Protein AF-R7U616-F1 (afdb_monomer_lite)

Radius of gyration: 42.53 Å; chains: 1; bounding box: 71×68×146 Å

Structure (mmCIF, N/CA/C/O backbone):
data_AF-R7U616-F1
#
_entry.id   AF-R7U616-F1
#
loop_
_atom_site.group_PDB
_atom_site.id
_atom_site.type_symbol
_atom_site.label_atom_id
_atom_site.label_alt_id
_atom_site.label_comp_id
_atom_site.label_asym_id
_atom_site.label_entity_id
_atom_site.label_seq_id
_atom_site.pdbx_PDB_ins_code
_atom_site.Cartn_x
_atom_site.Cartn_y
_atom_site.Cartn_z
_atom_site.occupancy
_atom_site.B_iso_or_equiv
_atom_site.auth_seq_id
_atom_site.auth_comp_id
_atom_site.auth_asym_id
_atom_site.auth_atom_id
_atom_site.pdbx_PDB_model_num
ATOM 1 N N . MET A 1 1 ? 8.137 27.986 88.667 1.00 45.22 1 MET A N 1
ATOM 2 C CA . MET A 1 1 ? 8.601 27.181 87.520 1.00 45.22 1 MET A CA 1
ATOM 3 C C . MET A 1 1 ? 8.263 27.996 86.277 1.00 45.22 1 MET A C 1
ATOM 5 O O . MET A 1 1 ? 7.225 27.756 85.693 1.00 45.22 1 MET A O 1
ATOM 9 N N . ALA A 1 2 ? 8.872 29.154 86.009 1.00 42.75 2 ALA A N 1
ATOM 10 C CA . ALA A 1 2 ? 10.297 29.501 85.921 1.00 42.75 2 ALA A CA 1
ATOM 11 C C . ALA A 1 2 ? 11.007 28.739 84.790 1.00 42.75 2 ALA A C 1
ATOM 13 O O . ALA A 1 2 ? 11.717 27.775 85.047 1.00 42.75 2 ALA A O 1
ATOM 14 N N . ASP A 1 3 ? 10.652 29.163 83.575 1.00 44.03 3 ASP A N 1
ATOM 15 C CA . ASP A 1 3 ? 11.512 29.566 82.457 1.00 44.03 3 ASP A CA 1
ATOM 16 C C . ASP A 1 3 ? 12.736 28.713 82.108 1.00 44.03 3 ASP A C 1
ATOM 18 O O . ASP A 1 3 ? 13.752 28.702 82.805 1.00 44.03 3 ASP A O 1
ATOM 22 N N . ASP A 1 4 ? 12.636 28.107 80.923 1.00 55.25 4 ASP A N 1
ATOM 23 C CA . ASP A 1 4 ? 13.733 27.549 80.148 1.00 55.25 4 ASP A CA 1
ATOM 24 C C . ASP A 1 4 ? 14.787 28.614 79.815 1.00 55.25 4 ASP A C 1
ATOM 26 O O . ASP A 1 4 ? 14.530 29.667 79.223 1.00 55.25 4 ASP A O 1
ATOM 30 N N . ILE A 1 5 ? 16.017 28.280 80.182 1.00 53.72 5 ILE A N 1
ATOM 31 C CA . ILE A 1 5 ? 17.259 28.913 79.760 1.00 53.72 5 ILE A CA 1
ATOM 32 C C . ILE A 1 5 ? 17.688 28.190 78.476 1.00 53.72 5 ILE A C 1
ATOM 34 O O . ILE A 1 5 ? 17.839 26.978 78.507 1.00 53.72 5 ILE A O 1
ATOM 38 N N . GLU A 1 6 ? 17.922 28.896 77.366 1.00 53.25 6 GLU A N 1
ATOM 39 C CA . GLU A 1 6 ? 19.294 29.209 76.938 1.00 53.25 6 GLU A CA 1
ATOM 40 C C . GLU A 1 6 ? 19.343 30.051 75.652 1.00 53.25 6 GLU A C 1
ATOM 42 O O . GLU A 1 6 ? 18.620 29.861 74.676 1.00 53.25 6 GLU A O 1
ATOM 47 N N . LYS A 1 7 ? 20.239 31.036 75.698 1.00 48.06 7 LYS A N 1
ATOM 48 C CA . LYS A 1 7 ? 20.595 31.978 74.640 1.00 48.06 7 LYS A CA 1
ATOM 49 C C . LYS A 1 7 ? 21.470 31.300 73.584 1.00 48.06 7 LYS A C 1
ATOM 51 O O . LYS A 1 7 ? 22.460 30.683 73.949 1.00 48.06 7 LYS A O 1
ATOM 56 N N . ALA A 1 8 ? 21.266 31.636 72.310 1.00 43.34 8 ALA A N 1
ATOM 57 C CA . ALA A 1 8 ? 22.373 31.862 71.373 1.00 43.34 8 ALA A CA 1
ATOM 58 C C . ALA A 1 8 ? 21.920 32.705 70.166 1.00 43.34 8 ALA A C 1
ATOM 60 O O . ALA A 1 8 ? 21.024 32.334 69.415 1.00 43.34 8 ALA A O 1
ATOM 61 N N . THR A 1 9 ? 22.564 33.857 69.983 1.00 55.16 9 THR A N 1
ATOM 62 C CA . THR A 1 9 ? 22.569 34.666 68.751 1.00 55.16 9 THR A CA 1
ATOM 63 C C . THR A 1 9 ? 23.893 34.410 67.981 1.00 55.16 9 THR A C 1
ATOM 65 O O . THR A 1 9 ? 24.636 33.503 68.345 1.00 55.16 9 THR A O 1
ATOM 68 N N . PRO A 1 10 ? 24.234 35.140 66.899 1.00 49.19 10 PRO A N 1
ATOM 69 C CA . PRO A 1 10 ? 24.005 34.769 65.503 1.00 49.19 10 PRO A CA 1
ATOM 70 C C . PRO A 1 10 ? 25.314 34.520 64.716 1.00 49.19 10 PRO A C 1
ATOM 72 O O . PRO A 1 10 ? 26.350 35.110 65.014 1.00 49.19 10 PRO A O 1
ATOM 75 N N . SER A 1 11 ? 25.269 33.755 63.617 1.00 43.66 11 SER A N 1
ATOM 76 C CA . SER A 1 11 ? 26.371 33.721 62.638 1.00 43.66 11 SER A CA 1
ATOM 77 C C . SER A 1 11 ? 25.883 34.005 61.218 1.00 43.66 11 SER A C 1
ATOM 79 O O . SER A 1 11 ? 24.898 33.456 60.730 1.00 43.66 11 SER A O 1
ATOM 81 N N . LYS A 1 12 ? 26.569 34.958 60.588 1.00 44.97 12 LYS A N 1
ATOM 82 C CA . LYS A 1 12 ? 26.259 35.599 59.310 1.00 44.97 12 LYS A CA 1
ATOM 83 C C . LYS A 1 12 ? 26.752 34.768 58.117 1.00 44.97 12 LYS A C 1
ATOM 85 O O . LYS A 1 12 ? 27.913 34.388 58.075 1.00 44.97 12 LYS A O 1
ATOM 90 N N . ARG A 1 13 ? 25.910 34.776 57.071 1.00 38.66 13 ARG A N 1
ATOM 91 C CA . ARG A 1 13 ? 26.208 34.746 55.618 1.00 38.66 13 ARG A CA 1
ATOM 92 C C . ARG A 1 13 ? 26.754 33.439 55.018 1.00 38.66 13 ARG A C 1
ATOM 94 O O . ARG A 1 13 ? 27.917 33.110 55.194 1.00 38.66 13 ARG A O 1
ATOM 101 N N . LYS A 1 14 ? 26.025 32.931 54.017 1.00 43.78 14 LYS A N 1
ATOM 102 C CA . LYS A 1 14 ? 26.308 33.225 52.596 1.00 43.78 14 LYS A CA 1
ATOM 103 C C . LYS A 1 14 ? 25.024 33.134 51.762 1.00 43.78 14 LYS A C 1
ATOM 105 O O . LYS A 1 14 ? 24.185 32.275 51.983 1.00 43.78 14 LYS A O 1
ATOM 110 N N . LYS A 1 15 ? 24.881 34.108 50.863 1.00 49.31 15 LYS A N 1
ATOM 111 C CA . LYS A 1 15 ? 23.823 34.256 49.860 1.00 49.31 15 LYS A CA 1
ATOM 112 C C . LYS A 1 15 ? 24.107 33.325 48.679 1.00 49.31 15 LYS A C 1
ATOM 114 O O . LYS A 1 15 ? 25.229 33.382 48.189 1.00 49.31 15 LYS A O 1
ATOM 119 N N . THR A 1 16 ? 23.090 32.629 48.177 1.00 48.34 16 THR A N 1
ATOM 120 C CA . THR A 1 16 ? 22.926 32.203 46.768 1.00 48.34 16 THR A CA 1
ATOM 121 C C . THR A 1 16 ? 21.416 32.046 46.533 1.00 48.34 16 THR A C 1
ATOM 123 O O . THR A 1 16 ? 20.806 31.129 47.066 1.00 48.34 16 THR A O 1
ATOM 126 N N . SER A 1 17 ? 20.742 33.122 46.128 1.00 39.56 17 SER A N 1
ATOM 127 C CA . SER A 1 17 ? 20.244 33.344 44.759 1.00 39.56 17 SER A CA 1
ATOM 128 C C . SER A 1 17 ? 19.189 32.322 44.328 1.00 39.56 17 SER A C 1
ATOM 130 O O . SER A 1 17 ? 19.505 31.289 43.751 1.00 39.56 17 SER A O 1
ATOM 132 N N . LEU A 1 18 ? 17.938 32.666 44.635 1.00 49.47 18 LEU A N 1
ATOM 133 C CA . LEU A 1 18 ? 16.769 32.326 43.837 1.00 49.47 18 LEU A CA 1
ATOM 134 C C . LEU A 1 18 ? 16.901 33.151 42.545 1.00 49.47 18 LEU A C 1
ATOM 136 O O . LEU A 1 18 ? 16.933 34.378 42.635 1.00 49.47 18 LEU A O 1
ATOM 140 N N . ASP A 1 19 ? 17.066 32.506 41.397 1.00 46.84 19 ASP A N 1
ATOM 141 C CA . ASP A 1 19 ? 16.784 33.121 40.101 1.00 46.84 19 ASP A CA 1
ATOM 142 C C . ASP A 1 19 ? 16.338 32.037 39.124 1.00 46.84 19 ASP A C 1
ATOM 144 O O . ASP A 1 19 ? 16.829 30.903 39.137 1.00 46.84 19 ASP A O 1
ATOM 148 N N . ASP A 1 20 ? 15.342 32.426 38.353 1.00 43.75 20 ASP A N 1
ATOM 149 C CA . ASP A 1 20 ? 14.609 31.675 37.359 1.00 43.75 20 ASP A CA 1
ATOM 150 C C . ASP A 1 20 ? 15.519 31.163 36.232 1.00 43.75 20 ASP A C 1
ATOM 152 O O . ASP A 1 20 ? 16.540 31.762 35.903 1.00 43.75 20 ASP A O 1
ATOM 156 N N . GLY A 1 21 ? 15.119 30.079 35.562 1.00 37.47 21 GLY A N 1
ATOM 157 C CA . GLY A 1 21 ? 15.677 29.786 34.238 1.00 37.47 21 GLY A CA 1
ATOM 158 C C . GLY A 1 21 ? 15.891 28.318 33.926 1.00 37.47 21 GLY A C 1
ATOM 159 O O . GLY A 1 21 ? 16.974 27.762 34.081 1.00 37.47 21 GLY A O 1
ATOM 160 N N . ILE A 1 22 ? 14.849 27.717 33.370 1.00 47.00 22 ILE A N 1
ATOM 161 C CA . ILE A 1 22 ? 14.890 26.513 32.541 1.00 47.00 22 ILE A CA 1
ATOM 162 C C . ILE A 1 22 ? 15.968 26.677 31.444 1.00 47.00 22 ILE A C 1
ATOM 164 O O . ILE A 1 22 ? 15.831 27.580 30.615 1.00 47.00 22 ILE A O 1
ATOM 168 N N . PRO A 1 23 ? 16.990 25.806 31.322 1.00 38.97 23 PRO A N 1
ATOM 169 C CA . PRO A 1 23 ? 17.819 25.784 30.129 1.00 38.97 23 PRO A CA 1
ATOM 170 C C . PRO A 1 23 ? 17.120 24.936 29.063 1.00 38.97 23 PRO A C 1
ATOM 172 O O . PRO A 1 23 ? 17.269 23.714 28.988 1.00 38.97 23 PRO A O 1
ATOM 175 N N . SER A 1 24 ? 16.328 25.613 28.232 1.00 44.59 24 SER A N 1
ATOM 176 C CA . SER A 1 24 ? 15.754 25.058 27.010 1.00 44.59 24 SER A CA 1
ATOM 177 C C . SER A 1 24 ? 16.882 24.741 26.024 1.00 44.59 24 SER A C 1
ATOM 179 O O . SER A 1 24 ? 17.463 25.625 25.395 1.00 44.59 24 SER A O 1
ATOM 181 N N . LYS A 1 25 ? 17.223 23.455 25.904 1.00 52.09 25 LYS A N 1
ATOM 182 C CA . LYS A 1 25 ? 18.081 22.933 24.838 1.00 52.09 25 LYS A CA 1
ATOM 183 C C . LYS A 1 25 ? 17.316 23.003 23.517 1.00 52.09 25 LYS A C 1
ATOM 185 O O . LYS A 1 25 ? 16.612 22.066 23.152 1.00 52.09 25 LYS A O 1
ATOM 190 N N . ARG A 1 26 ? 17.480 24.100 22.781 1.00 45.78 26 ARG A N 1
ATOM 191 C CA . ARG A 1 26 ? 17.100 24.190 21.367 1.00 45.78 26 ARG A CA 1
ATOM 192 C C . ARG A 1 26 ? 18.252 24.824 20.595 1.00 45.78 26 ARG A C 1
ATOM 194 O O . ARG A 1 26 ? 18.293 26.027 20.380 1.00 45.78 26 ARG A O 1
ATOM 201 N N . ALA A 1 27 ? 19.229 23.997 20.234 1.00 40.09 27 ALA A N 1
ATOM 202 C CA . ALA A 1 27 ? 20.218 24.378 19.239 1.00 40.09 27 ALA A CA 1
ATOM 203 C C . ALA A 1 27 ? 19.523 24.381 17.870 1.00 40.09 27 ALA A C 1
ATOM 205 O O . ALA A 1 27 ? 19.162 23.325 17.349 1.00 40.09 27 ALA A O 1
ATOM 206 N N . LEU A 1 28 ? 19.297 25.579 17.331 1.00 45.62 28 LEU A N 1
ATOM 207 C CA . LEU A 1 28 ? 19.083 25.804 15.906 1.00 45.62 28 LEU A CA 1
ATOM 208 C C . LEU A 1 28 ? 20.329 25.310 15.172 1.00 45.62 28 LEU A C 1
ATOM 210 O O . LEU A 1 28 ? 21.443 25.732 15.481 1.00 45.62 28 LEU A O 1
ATOM 214 N N . ARG A 1 29 ? 20.141 24.382 14.236 1.00 45.28 29 ARG A N 1
ATOM 215 C CA . ARG A 1 29 ? 21.180 23.983 13.294 1.00 45.28 29 ARG A CA 1
ATOM 216 C C . ARG A 1 29 ? 20.737 24.445 11.916 1.00 45.28 29 ARG A C 1
ATOM 218 O O . ARG A 1 29 ? 19.910 23.793 11.287 1.00 45.28 29 ARG A O 1
ATOM 225 N N . ASP A 1 30 ? 21.287 25.575 11.498 1.00 40.56 30 ASP A N 1
ATOM 226 C CA . ASP A 1 30 ? 21.297 26.005 10.106 1.00 40.56 30 ASP A CA 1
ATOM 227 C C . ASP A 1 30 ? 22.105 24.981 9.299 1.00 40.56 30 ASP A C 1
ATOM 229 O O . ASP A 1 30 ? 23.210 24.597 9.696 1.00 40.56 30 ASP A O 1
ATOM 233 N N . ASN A 1 31 ? 21.551 24.496 8.189 1.00 40.31 31 ASN A N 1
ATOM 234 C CA . ASN A 1 31 ? 22.282 23.654 7.247 1.00 40.31 31 ASN A CA 1
ATOM 235 C C . ASN A 1 31 ? 21.895 24.028 5.812 1.00 40.31 31 ASN A C 1
ATOM 237 O O . ASN A 1 31 ? 21.097 23.350 5.171 1.00 40.31 31 ASN A O 1
ATOM 241 N N . GLU A 1 32 ? 22.474 25.130 5.340 1.00 41.41 32 GLU A N 1
ATOM 242 C CA . GLU A 1 32 ? 22.509 25.526 3.933 1.00 41.41 32 GLU A CA 1
ATOM 243 C C . GLU A 1 32 ? 23.734 24.880 3.238 1.00 41.41 32 GLU A C 1
ATOM 245 O O . GLU A 1 32 ? 24.879 25.156 3.583 1.00 41.41 32 GLU A O 1
ATOM 250 N N . GLN A 1 33 ? 23.445 24.030 2.245 1.00 36.66 33 GLN A N 1
ATOM 251 C CA . GLN A 1 33 ? 24.10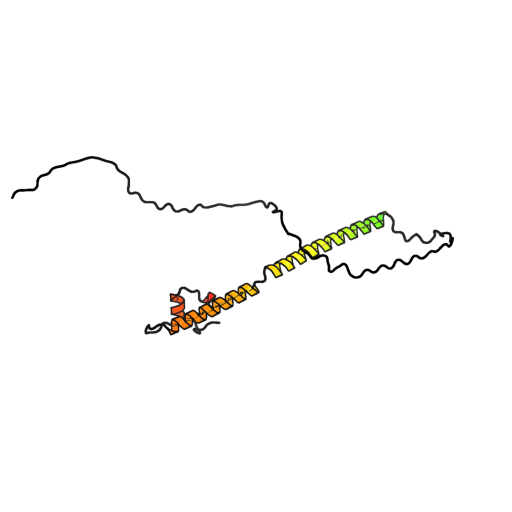9 23.879 0.936 1.00 36.66 33 GLN A CA 1
ATOM 252 C C . GLN A 1 33 ? 25.572 23.348 0.763 1.00 36.66 33 GLN A C 1
ATOM 254 O O . GLN A 1 33 ? 26.542 24.097 0.808 1.00 36.66 33 GLN A O 1
ATOM 259 N N . SER A 1 34 ? 25.641 22.098 0.242 1.00 35.03 34 SER A N 1
ATOM 260 C CA . SER A 1 34 ? 26.578 21.520 -0.779 1.00 35.03 34 SER A CA 1
ATOM 261 C C . SER A 1 34 ? 27.994 21.031 -0.376 1.00 35.03 34 SER A C 1
ATOM 263 O O . SER A 1 34 ? 28.550 21.556 0.581 1.00 35.03 34 SER A O 1
ATOM 265 N N . PRO A 1 35 ? 28.667 20.108 -1.125 1.00 39.66 35 PRO A N 1
ATOM 266 C CA . PRO A 1 35 ? 28.253 19.295 -2.280 1.00 39.66 35 PRO A CA 1
ATOM 267 C C . PRO A 1 35 ? 28.321 17.769 -2.048 1.00 39.66 35 PRO A C 1
ATOM 269 O O . PRO A 1 35 ? 28.936 17.264 -1.111 1.00 39.66 35 PRO A O 1
ATOM 272 N N . ALA A 1 36 ? 27.690 17.029 -2.961 1.00 47.34 36 ALA A N 1
ATOM 273 C CA . ALA A 1 36 ? 27.721 15.575 -3.045 1.00 47.34 36 ALA A CA 1
ATOM 274 C C . ALA A 1 36 ? 29.155 15.021 -3.120 1.00 47.34 36 ALA A C 1
ATOM 276 O O . ALA A 1 36 ? 29.929 15.392 -4.004 1.00 47.34 36 ALA A O 1
ATOM 277 N N . THR A 1 37 ? 29.469 14.070 -2.242 1.00 35.72 37 THR A N 1
ATOM 278 C CA . THR A 1 37 ? 30.617 13.169 -2.375 1.00 35.72 37 THR A CA 1
ATOM 279 C C . THR A 1 37 ? 30.144 11.720 -2.526 1.00 35.72 37 THR A C 1
ATOM 281 O O . THR A 1 37 ? 29.102 11.349 -1.979 1.00 35.72 37 THR A O 1
ATOM 284 N N . PRO A 1 38 ? 30.856 10.890 -3.312 1.00 39.97 38 PRO A N 1
ATOM 285 C CA . PRO A 1 38 ? 30.375 9.580 -3.730 1.00 39.97 38 PRO A CA 1
ATOM 286 C C . PRO A 1 38 ? 30.655 8.549 -2.636 1.00 39.97 38 PRO A C 1
ATOM 288 O O . PRO A 1 38 ? 31.809 8.313 -2.282 1.00 39.97 38 PRO A O 1
ATOM 291 N N . VAL A 1 39 ? 29.609 7.904 -2.124 1.00 38.00 39 VAL A N 1
ATOM 292 C CA . VAL A 1 39 ? 29.760 6.748 -1.235 1.00 38.00 39 VAL A CA 1
ATOM 293 C C . VAL A 1 39 ? 30.119 5.534 -2.090 1.00 38.00 39 VAL A C 1
ATOM 295 O O . VAL A 1 39 ? 29.296 5.010 -2.839 1.00 38.00 39 VAL A O 1
ATOM 298 N N . GLN A 1 40 ? 31.380 5.117 -1.999 1.00 40.38 40 GLN A N 1
ATOM 299 C CA . GLN A 1 40 ? 31.860 3.831 -2.488 1.00 40.38 40 GLN A CA 1
ATOM 300 C C . GLN A 1 40 ? 31.548 2.714 -1.484 1.00 40.38 40 GLN A C 1
ATOM 302 O O . GLN A 1 40 ? 31.759 2.877 -0.283 1.00 40.38 40 GLN A O 1
ATOM 307 N N . SER A 1 41 ? 31.227 1.543 -2.053 1.00 40.47 41 SER A N 1
ATOM 308 C CA . SER A 1 41 ? 31.322 0.188 -1.479 1.00 40.47 41 SER A CA 1
ATOM 309 C C . SER A 1 41 ? 30.165 -0.212 -0.535 1.00 40.47 41 SER A C 1
ATOM 311 O O . SER A 1 41 ? 29.701 0.598 0.249 1.00 40.47 41 SER A O 1
ATOM 313 N N . GLN A 1 42 ? 29.584 -1.414 -0.565 1.00 35.62 42 GLN A N 1
ATOM 314 C CA . GLN A 1 42 ? 29.946 -2.701 -1.163 1.00 35.62 42 GLN A CA 1
ATOM 315 C C . GLN A 1 42 ? 28.659 -3.406 -1.629 1.00 35.62 42 GLN A C 1
ATOM 317 O O . GLN A 1 42 ? 27.690 -3.475 -0.876 1.00 35.62 42 GLN A O 1
ATOM 322 N N . ILE A 1 43 ? 28.638 -3.932 -2.855 1.00 45.38 43 ILE A N 1
ATOM 323 C CA . ILE A 1 43 ? 27.646 -4.927 -3.278 1.00 45.38 43 ILE A CA 1
ATOM 324 C C . ILE A 1 43 ? 28.419 -6.236 -3.342 1.00 45.38 43 ILE A C 1
ATOM 326 O O . ILE A 1 43 ? 29.240 -6.410 -4.238 1.00 45.38 43 ILE A O 1
ATOM 330 N N . SER A 1 44 ? 28.219 -7.103 -2.350 1.00 36.47 44 SER A N 1
ATOM 331 C CA . SER A 1 44 ? 28.719 -8.472 -2.407 1.00 36.47 44 SER A CA 1
ATOM 332 C C . SER A 1 44 ? 27.994 -9.212 -3.526 1.00 36.47 44 SER A C 1
ATOM 334 O O . SER A 1 44 ? 26.764 -9.231 -3.584 1.00 36.47 44 SER A O 1
ATOM 336 N N . GLU A 1 45 ? 28.791 -9.763 -4.432 1.00 49.72 45 GLU A N 1
ATOM 337 C CA . GLU A 1 45 ? 28.387 -10.686 -5.479 1.00 49.72 45 GLU A CA 1
ATOM 338 C C . GLU A 1 45 ? 27.896 -11.993 -4.856 1.00 49.72 45 GLU A C 1
ATOM 340 O O . GLU A 1 45 ? 28.604 -12.615 -4.073 1.00 49.72 45 GLU A O 1
ATOM 345 N N . GLU A 1 46 ? 26.713 -12.432 -5.266 1.00 43.91 46 GLU A N 1
ATOM 346 C CA . GLU A 1 46 ? 26.418 -13.853 -5.430 1.00 43.91 46 GLU A CA 1
ATOM 347 C C . GLU A 1 46 ? 25.340 -13.970 -6.517 1.00 43.91 46 GLU A C 1
ATOM 349 O O . GLU A 1 46 ? 24.139 -13.869 -6.269 1.00 43.91 46 GLU A O 1
ATOM 354 N N . ILE A 1 47 ? 25.784 -14.105 -7.769 1.00 44.84 47 ILE A N 1
ATOM 355 C CA . ILE A 1 47 ? 24.963 -14.679 -8.836 1.00 44.84 47 ILE A CA 1
ATOM 356 C C . ILE A 1 47 ? 25.601 -16.007 -9.229 1.00 44.84 47 ILE A C 1
ATOM 358 O O . ILE A 1 47 ? 26.770 -16.070 -9.600 1.00 44.84 47 ILE A O 1
ATOM 362 N N . ASN A 1 48 ? 24.828 -17.076 -9.063 1.00 43.41 48 ASN A N 1
ATOM 363 C CA . ASN A 1 48 ? 25.255 -18.451 -9.260 1.00 43.41 48 ASN A CA 1
ATOM 364 C C . ASN A 1 48 ? 25.616 -18.690 -10.739 1.00 43.41 48 ASN A C 1
ATOM 366 O O . ASN A 1 48 ? 24.802 -18.426 -11.626 1.00 43.41 48 ASN A O 1
ATOM 370 N N . ALA A 1 49 ? 26.835 -19.164 -11.001 1.00 43.81 49 ALA A N 1
ATOM 371 C CA . ALA A 1 49 ? 27.432 -19.262 -12.337 1.00 43.81 49 ALA A CA 1
ATOM 372 C C . ALA A 1 49 ? 27.001 -20.510 -13.141 1.00 43.81 49 ALA A C 1
ATOM 374 O O . ALA A 1 49 ? 27.459 -20.706 -14.266 1.00 43.81 49 ALA A O 1
ATOM 375 N N . ASP A 1 50 ? 26.113 -21.341 -12.595 1.00 41.62 50 ASP A N 1
ATOM 376 C CA . ASP A 1 50 ? 25.876 -22.693 -13.115 1.00 41.62 50 ASP A CA 1
ATOM 377 C C . ASP A 1 50 ? 24.816 -22.807 -14.232 1.00 41.62 50 ASP A C 1
ATOM 379 O O . ASP A 1 50 ? 24.712 -23.862 -14.852 1.00 41.62 50 ASP A O 1
ATOM 383 N N . ASP A 1 51 ? 24.062 -21.749 -14.566 1.00 40.28 51 ASP A N 1
ATOM 384 C CA . ASP A 1 51 ? 22.909 -21.869 -15.490 1.00 40.28 51 ASP A CA 1
ATOM 385 C C . ASP A 1 51 ? 23.176 -21.442 -16.953 1.00 40.28 51 ASP A C 1
ATOM 387 O O . ASP A 1 51 ? 22.277 -21.455 -17.788 1.00 40.28 51 ASP A O 1
ATOM 391 N N . VAL A 1 52 ? 24.414 -21.077 -17.319 1.00 47.25 52 VAL A N 1
ATOM 392 C CA . VAL A 1 52 ? 24.737 -20.619 -18.699 1.00 47.25 52 VAL A CA 1
ATOM 393 C C . VAL A 1 52 ? 25.737 -21.538 -19.424 1.00 47.25 52 VAL A C 1
ATOM 395 O O . VAL A 1 52 ? 26.099 -21.295 -20.573 1.00 47.25 52 VAL A O 1
ATOM 398 N N . ALA A 1 53 ? 26.166 -22.642 -18.804 1.00 45.12 53 ALA A N 1
ATOM 399 C CA . ALA A 1 53 ? 27.222 -23.503 -19.352 1.00 45.12 53 ALA A CA 1
ATOM 400 C C . ALA A 1 53 ? 26.736 -24.712 -20.180 1.00 45.12 53 ALA A C 1
ATOM 402 O O . ALA A 1 53 ? 27.561 -25.468 -20.692 1.00 45.12 53 ALA A O 1
ATOM 403 N N . SER A 1 54 ? 25.428 -24.919 -20.359 1.00 46.59 54 SER A N 1
ATOM 404 C CA . SER A 1 54 ? 24.917 -26.128 -21.021 1.00 46.59 54 SER A CA 1
ATOM 405 C C . SER A 1 54 ? 24.128 -25.811 -22.288 1.00 46.59 54 SER A C 1
ATOM 407 O O . SER A 1 54 ? 22.902 -25.815 -22.278 1.00 46.59 54 SER A O 1
ATOM 409 N N . SER A 1 55 ? 24.839 -25.521 -23.385 1.00 47.28 55 SER A N 1
ATOM 410 C CA . SER A 1 55 ? 24.511 -25.966 -24.760 1.00 47.28 55 SER A CA 1
ATOM 411 C C . SER A 1 55 ? 25.325 -25.211 -25.814 1.00 47.28 55 SER A C 1
ATOM 413 O O . SER A 1 55 ? 24.778 -24.480 -26.633 1.00 47.28 55 SER A O 1
ATOM 415 N N . ILE A 1 56 ? 26.640 -25.426 -25.858 1.00 47.00 56 ILE A N 1
ATOM 416 C CA . ILE A 1 56 ? 27.392 -25.238 -27.105 1.00 47.00 56 ILE A CA 1
ATOM 417 C C . ILE A 1 56 ? 28.289 -26.464 -27.284 1.00 47.00 56 ILE A C 1
ATOM 419 O O . ILE A 1 56 ? 29.442 -26.492 -26.867 1.00 47.00 56 ILE A O 1
ATOM 423 N N . LYS A 1 57 ? 27.729 -27.527 -27.869 1.00 41.34 57 LYS A N 1
ATOM 424 C CA . LYS A 1 57 ? 28.509 -28.677 -28.338 1.00 41.34 57 LYS A CA 1
ATOM 425 C C . LYS A 1 57 ? 29.118 -28.305 -29.689 1.00 41.34 57 LYS A C 1
ATOM 427 O O . LYS A 1 57 ? 28.455 -28.439 -30.713 1.00 41.34 57 LYS A O 1
ATOM 432 N N . ILE A 1 58 ? 30.353 -27.811 -29.687 1.00 43.81 58 ILE A N 1
ATOM 433 C CA . ILE A 1 58 ? 31.156 -27.689 -30.909 1.00 43.81 58 ILE A CA 1
ATOM 434 C C . ILE A 1 58 ? 31.840 -29.041 -31.106 1.00 43.81 58 ILE A C 1
ATOM 436 O O . ILE A 1 58 ? 32.691 -29.433 -30.316 1.00 43.81 58 ILE A O 1
ATOM 440 N N . THR A 1 59 ? 31.404 -29.797 -32.107 1.00 44.91 59 THR A N 1
ATOM 441 C CA . THR A 1 59 ? 32.093 -31.011 -32.550 1.00 44.91 59 THR A CA 1
ATOM 442 C C . THR A 1 59 ? 33.221 -30.615 -33.497 1.00 44.91 59 THR A C 1
ATOM 444 O O . THR A 1 59 ? 32.954 -30.060 -34.566 1.00 44.91 59 THR A O 1
ATOM 447 N N . ASP A 1 60 ? 34.461 -30.917 -33.119 1.00 41.75 60 ASP A N 1
ATOM 448 C CA . ASP A 1 60 ? 35.650 -30.762 -33.956 1.00 41.75 60 ASP A CA 1
ATOM 449 C C . ASP A 1 60 ? 35.609 -31.742 -35.140 1.00 41.75 60 ASP A C 1
ATOM 451 O O . ASP A 1 60 ? 36.048 -32.889 -35.049 1.00 41.75 60 ASP A O 1
ATOM 455 N N . ASN A 1 61 ? 35.081 -31.292 -36.279 1.00 51.56 61 ASN A N 1
ATOM 456 C CA . ASN A 1 61 ? 35.252 -31.992 -37.549 1.00 51.56 61 ASN A CA 1
ATOM 457 C C . ASN A 1 61 ? 36.585 -31.570 -38.179 1.00 51.56 61 ASN A C 1
ATOM 459 O O . ASN A 1 61 ? 36.688 -30.544 -38.852 1.00 51.56 61 ASN A O 1
ATOM 463 N N . HIS A 1 62 ? 37.610 -32.396 -37.976 1.00 54.31 62 HIS A N 1
ATOM 464 C CA . HIS A 1 62 ? 38.877 -32.331 -38.697 1.00 54.31 62 HIS A CA 1
ATOM 465 C C . HIS A 1 62 ? 38.665 -32.765 -40.159 1.00 54.31 62 HIS A C 1
ATOM 467 O O . HIS A 1 62 ? 38.756 -33.947 -40.498 1.00 54.31 62 HIS A O 1
ATOM 473 N N . ILE A 1 63 ? 38.368 -31.804 -41.037 1.00 43.41 63 ILE A N 1
ATOM 474 C CA . ILE A 1 63 ? 38.383 -32.011 -42.488 1.00 43.41 63 ILE A CA 1
ATOM 475 C C . ILE A 1 63 ? 39.798 -31.709 -42.980 1.00 43.41 63 ILE A C 1
ATOM 477 O O . ILE A 1 63 ? 40.208 -30.560 -43.124 1.00 43.41 63 ILE A O 1
ATOM 481 N N . SER A 1 64 ? 40.548 -32.783 -43.213 1.00 55.03 64 SER A N 1
ATOM 482 C CA . SER A 1 64 ? 41.751 -32.767 -44.036 1.00 55.03 64 SER A CA 1
ATOM 483 C C . SER A 1 64 ? 41.332 -32.514 -45.484 1.00 55.03 64 SER A C 1
ATOM 485 O O . SER A 1 64 ? 40.575 -33.298 -46.055 1.00 55.03 64 SER A O 1
ATOM 487 N N . CYS A 1 65 ? 41.801 -31.421 -46.078 1.00 35.06 65 CYS A N 1
ATOM 488 C CA . CYS A 1 65 ? 41.697 -31.204 -47.515 1.00 35.06 65 CYS A CA 1
ATOM 489 C C . CYS A 1 65 ? 43.017 -30.640 -48.050 1.00 35.06 65 CYS A C 1
ATOM 491 O O . CYS A 1 65 ? 43.264 -29.436 -48.054 1.00 35.06 65 CYS A O 1
ATOM 493 N N . ASP A 1 66 ? 43.872 -31.558 -48.494 1.00 42.34 66 ASP A N 1
ATOM 494 C CA . ASP A 1 66 ? 44.881 -31.291 -49.508 1.00 42.34 66 ASP A CA 1
ATOM 495 C C . ASP A 1 66 ? 44.166 -31.189 -50.861 1.00 42.34 66 ASP A C 1
ATOM 497 O O . ASP A 1 66 ? 43.621 -32.168 -51.369 1.00 42.34 66 ASP A O 1
ATOM 501 N N . SER A 1 67 ? 44.101 -29.982 -51.416 1.00 45.25 67 SER A N 1
ATOM 502 C CA . SER A 1 67 ? 43.928 -29.793 -52.852 1.00 45.25 67 SER A CA 1
ATOM 503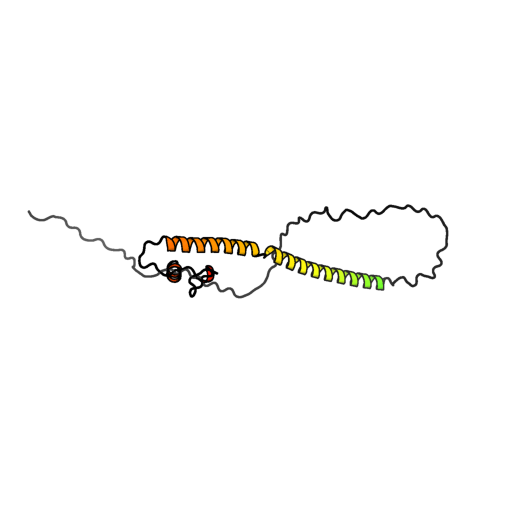 C C . SER A 1 67 ? 44.427 -28.409 -53.230 1.00 45.25 67 SER A C 1
ATOM 505 O O . SER A 1 67 ? 43.801 -27.385 -52.953 1.00 45.25 67 SER A O 1
ATOM 507 N N . SER A 1 68 ? 45.569 -28.407 -53.907 1.00 53.12 68 SER A N 1
ATOM 508 C CA . SER A 1 68 ? 46.142 -27.270 -54.615 1.00 53.12 68 SER A CA 1
ATOM 509 C C . SER A 1 68 ? 45.132 -26.686 -55.612 1.00 53.12 68 SER A C 1
ATOM 511 O O . SER A 1 68 ? 44.947 -27.205 -56.712 1.00 53.12 68 SER A O 1
ATOM 513 N N . VAL A 1 69 ? 44.470 -25.593 -55.231 1.00 46.00 69 VAL A N 1
ATOM 514 C CA . VAL A 1 69 ? 43.710 -24.732 -56.145 1.00 46.00 69 VAL A CA 1
ATOM 515 C C . VAL A 1 69 ? 44.162 -23.297 -55.902 1.00 46.00 69 VAL A C 1
ATOM 517 O O . VAL A 1 69 ? 44.025 -22.747 -54.812 1.00 46.00 69 VAL A O 1
ATOM 520 N N . LYS A 1 70 ? 44.778 -22.713 -56.930 1.00 58.94 70 LYS A N 1
ATOM 521 C CA . LYS A 1 70 ? 45.329 -21.354 -56.938 1.00 58.94 70 LYS A CA 1
ATOM 522 C C . LYS A 1 70 ? 44.220 -20.340 -56.612 1.00 58.94 70 LYS A C 1
ATOM 524 O O . LYS A 1 70 ? 43.186 -20.388 -57.282 1.00 58.94 70 LYS A O 1
ATOM 529 N N . PRO A 1 71 ? 44.407 -19.400 -55.669 1.00 42.31 71 PRO A N 1
ATOM 530 C CA . PRO A 1 71 ? 43.411 -18.365 -55.439 1.00 42.31 71 PRO A CA 1
ATOM 531 C C . PRO A 1 71 ? 43.483 -17.342 -56.579 1.00 42.31 71 PRO A C 1
ATOM 533 O O . PRO A 1 71 ? 44.421 -16.553 -56.675 1.00 42.31 71 PRO A O 1
ATOM 536 N N . SER A 1 72 ? 42.494 -17.387 -57.472 1.00 41.88 72 SER A N 1
ATOM 537 C CA . SER A 1 72 ? 42.150 -16.263 -58.344 1.00 41.88 72 SER A CA 1
ATOM 538 C C . SER A 1 72 ? 41.637 -15.128 -57.452 1.00 41.88 72 SER A C 1
ATOM 540 O O . SER A 1 72 ? 40.718 -15.311 -56.656 1.00 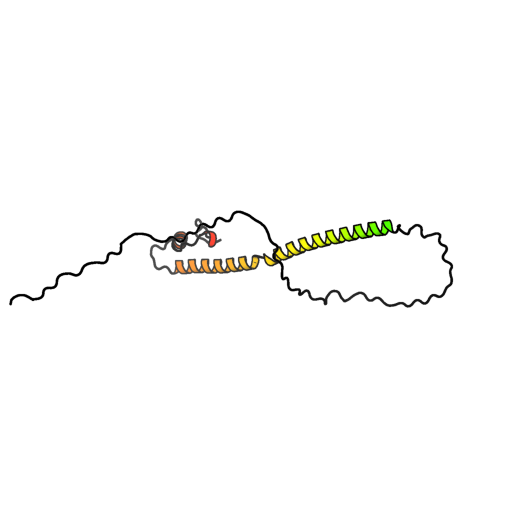41.88 72 SER A O 1
ATOM 542 N N . VAL A 1 73 ? 42.303 -13.978 -57.532 1.00 54.25 73 VAL A N 1
ATOM 543 C CA . VAL A 1 73 ? 42.187 -12.828 -56.618 1.00 54.25 73 VAL A CA 1
ATOM 544 C C . VAL A 1 73 ? 41.040 -11.869 -56.958 1.00 54.25 73 VAL A C 1
ATOM 546 O O . VAL A 1 73 ? 40.963 -10.780 -56.398 1.00 54.25 73 VAL A O 1
ATOM 549 N N . ASP A 1 74 ? 40.095 -12.269 -57.805 1.00 49.41 74 ASP A N 1
ATOM 550 C CA . ASP A 1 74 ? 39.167 -11.310 -58.420 1.00 49.41 74 ASP A CA 1
ATOM 551 C C . ASP A 1 74 ? 37.782 -11.228 -57.756 1.00 49.41 74 ASP A C 1
ATOM 553 O O . ASP A 1 74 ? 36.847 -10.697 -58.342 1.00 49.41 74 ASP A O 1
ATOM 557 N N . ASN A 1 75 ? 37.629 -11.689 -56.509 1.00 54.94 75 ASN A N 1
ATOM 558 C CA . ASN A 1 75 ? 36.374 -11.529 -55.751 1.00 54.94 75 ASN A CA 1
ATOM 559 C C . ASN A 1 75 ? 36.575 -11.071 -54.299 1.00 54.94 75 ASN A C 1
ATOM 561 O O . ASN A 1 75 ? 35.846 -11.460 -53.388 1.00 54.94 75 ASN A O 1
ATOM 565 N N . LEU A 1 76 ? 37.569 -10.210 -54.080 1.00 49.22 76 LEU A N 1
ATOM 566 C CA . LEU A 1 76 ? 37.884 -9.645 -52.767 1.00 49.22 76 LEU A CA 1
ATOM 567 C C . LEU A 1 76 ? 37.595 -8.135 -52.674 1.00 49.22 76 LEU A C 1
ATOM 569 O O . LEU A 1 76 ? 38.118 -7.441 -51.810 1.00 49.22 76 LEU A O 1
ATOM 573 N N . SER A 1 77 ? 36.736 -7.612 -53.551 1.00 52.12 77 SER A N 1
ATOM 574 C CA . SER A 1 77 ? 36.232 -6.231 -53.495 1.00 52.12 77 SER A CA 1
ATOM 575 C C . SER A 1 77 ? 35.123 -6.029 -52.452 1.00 52.12 77 SER A C 1
ATOM 577 O O . SER A 1 77 ? 34.688 -4.904 -52.228 1.00 52.12 77 SER A O 1
ATOM 579 N N . HIS A 1 78 ? 34.697 -7.099 -51.771 1.00 50.81 78 HIS A N 1
ATOM 580 C CA . HIS A 1 78 ? 33.763 -7.048 -50.640 1.00 50.81 78 HIS A CA 1
ATOM 581 C C . HIS A 1 78 ? 34.480 -7.054 -49.270 1.00 50.81 78 HIS A C 1
ATOM 583 O O . HIS A 1 78 ? 33.863 -7.251 -48.222 1.00 50.81 78 HIS A O 1
ATOM 589 N N . LEU A 1 79 ? 35.800 -6.848 -49.241 1.00 56.59 79 LEU A N 1
ATOM 590 C CA . LEU A 1 79 ? 36.504 -6.557 -47.997 1.00 56.59 79 LEU A CA 1
ATOM 591 C C . LEU A 1 79 ? 36.406 -5.062 -47.718 1.00 56.59 79 LEU A C 1
ATOM 593 O O . LEU A 1 79 ? 37.171 -4.262 -48.251 1.00 56.59 79 LEU A O 1
ATOM 597 N N . LEU A 1 80 ? 35.432 -4.716 -46.878 1.00 63.22 80 LEU A N 1
ATOM 598 C CA . LEU A 1 80 ? 35.363 -3.453 -46.145 1.00 63.22 80 LEU A CA 1
ATOM 599 C C . LEU A 1 80 ? 36.779 -2.967 -45.808 1.00 63.22 80 LEU A C 1
ATOM 601 O O . LEU A 1 80 ? 37.579 -3.721 -45.243 1.00 63.22 80 LEU A O 1
ATOM 605 N N . SER A 1 81 ? 37.092 -1.721 -46.169 1.00 82.44 81 SER A N 1
ATOM 606 C CA . SER A 1 81 ? 38.401 -1.135 -45.888 1.00 82.44 81 SER A CA 1
ATOM 607 C C . SER A 1 81 ? 38.703 -1.245 -44.388 1.00 82.44 81 SER A C 1
ATOM 609 O O . SER A 1 81 ? 37.798 -1.198 -43.553 1.00 82.44 81 SER A O 1
ATOM 611 N N . SER A 1 82 ? 39.978 -1.364 -44.007 1.00 83.38 82 SER A N 1
ATOM 612 C CA . SER A 1 82 ? 40.411 -1.385 -42.594 1.00 83.38 82 SER A CA 1
ATOM 613 C C . SER A 1 82 ? 39.814 -0.223 -41.781 1.00 83.38 82 SER A C 1
ATOM 615 O O . SER A 1 82 ? 39.541 -0.347 -40.585 1.00 83.38 82 SER A O 1
ATOM 617 N N . GLU A 1 83 ? 39.556 0.904 -42.443 1.00 87.81 83 GLU A N 1
ATOM 618 C CA . GLU A 1 83 ? 38.886 2.059 -41.855 1.00 87.81 83 GLU A CA 1
ATOM 619 C C . GLU A 1 83 ? 37.377 1.848 -41.635 1.00 87.81 83 GLU A C 1
ATOM 621 O O . GLU A 1 83 ? 36.855 2.232 -40.587 1.00 87.81 83 GLU A O 1
ATOM 626 N N . ASP A 1 84 ? 36.683 1.187 -42.561 1.00 89.81 84 ASP A N 1
ATOM 627 C CA . ASP A 1 84 ? 35.261 0.849 -42.429 1.00 89.81 84 ASP A CA 1
ATOM 628 C C . ASP A 1 84 ? 35.041 -0.159 -41.300 1.00 89.81 84 ASP A C 1
ATOM 630 O O . ASP A 1 84 ? 34.140 0.011 -40.478 1.00 89.81 84 ASP A O 1
ATOM 634 N N . LEU A 1 85 ? 35.932 -1.149 -41.176 1.00 90.06 85 LEU A N 1
ATOM 635 C CA . LEU A 1 85 ? 35.926 -2.096 -40.057 1.00 90.06 85 LEU A CA 1
ATOM 636 C C . LEU A 1 85 ? 36.144 -1.390 -38.712 1.00 90.06 85 LEU A C 1
ATOM 638 O O . LEU A 1 85 ? 35.493 -1.717 -37.717 1.00 90.06 85 LEU A O 1
ATOM 642 N N . ARG A 1 86 ? 37.031 -0.387 -38.663 1.00 91.62 86 ARG A N 1
ATOM 643 C CA . ARG A 1 86 ? 37.237 0.435 -37.461 1.00 91.62 86 ARG A CA 1
ATOM 644 C C . ARG A 1 86 ? 35.996 1.252 -37.105 1.00 91.62 86 ARG A C 1
ATOM 646 O O . ARG A 1 86 ? 35.630 1.271 -35.931 1.00 91.62 86 ARG A O 1
ATOM 653 N N . LYS A 1 87 ? 35.339 1.875 -38.087 1.00 93.19 87 LYS A N 1
ATOM 654 C CA . LYS A 1 87 ? 34.085 2.628 -37.894 1.00 93.19 87 LYS A CA 1
ATOM 655 C C . LYS A 1 87 ? 32.946 1.723 -37.425 1.00 93.19 87 LYS A C 1
ATOM 657 O O . LYS A 1 87 ? 32.219 2.073 -36.501 1.00 93.19 87 LYS A O 1
ATOM 662 N N . GLN A 1 88 ? 32.822 0.534 -38.008 1.00 93.56 88 GLN A N 1
ATOM 663 C CA . GLN A 1 88 ? 31.825 -0.444 -37.583 1.00 93.56 88 GLN A CA 1
ATOM 664 C C . GLN A 1 88 ? 32.091 -0.913 -36.148 1.00 93.56 88 GLN A C 1
ATOM 666 O O . GLN A 1 88 ? 31.168 -0.981 -35.340 1.00 93.56 88 GLN A O 1
ATOM 671 N N . ARG A 1 89 ? 33.356 -1.167 -35.791 1.00 95.25 89 ARG A N 1
ATOM 672 C CA . ARG A 1 89 ? 33.737 -1.537 -34.422 1.00 95.25 89 ARG A CA 1
ATOM 673 C C . ARG A 1 89 ? 33.379 -0.450 -33.410 1.00 95.25 89 ARG A C 1
ATOM 675 O O . ARG A 1 89 ? 32.834 -0.773 -32.359 1.00 95.25 89 ARG A O 1
ATOM 682 N N . THR A 1 90 ? 33.684 0.818 -33.688 1.00 95.50 90 THR A N 1
ATOM 683 C CA . THR A 1 90 ? 33.354 1.914 -32.761 1.00 95.50 90 THR A CA 1
ATOM 684 C C . THR A 1 90 ? 31.847 2.121 -32.642 1.00 95.50 90 THR A C 1
ATOM 686 O O . THR A 1 90 ? 31.357 2.317 -31.531 1.00 95.50 90 THR A O 1
ATOM 689 N N . ALA A 1 91 ? 31.105 1.999 -33.746 1.00 96.25 91 ALA A N 1
ATOM 690 C CA . ALA A 1 91 ? 29.646 2.038 -33.729 1.00 96.25 91 ALA A CA 1
ATOM 691 C C . ALA A 1 91 ? 29.063 0.912 -32.858 1.00 96.25 91 ALA A C 1
ATOM 693 O O . ALA A 1 91 ? 28.260 1.186 -31.967 1.00 96.25 91 ALA A O 1
ATOM 694 N N . LEU A 1 92 ? 29.538 -0.326 -33.026 1.00 97.12 92 LEU A N 1
ATOM 695 C CA . LEU A 1 92 ? 29.099 -1.465 -32.214 1.00 97.12 92 LEU A CA 1
ATOM 696 C C . LEU A 1 92 ? 29.427 -1.282 -30.726 1.00 97.12 92 LEU A C 1
ATOM 698 O O . LEU A 1 92 ? 28.581 -1.553 -29.881 1.00 97.12 92 LEU A O 1
ATOM 702 N N . LEU A 1 93 ? 30.616 -0.773 -30.387 1.00 97.38 93 LEU A N 1
ATOM 703 C CA . LEU A 1 93 ? 30.972 -0.478 -28.993 1.00 97.38 93 LEU A CA 1
ATOM 704 C C . LEU A 1 93 ? 30.068 0.600 -28.386 1.00 97.38 93 LEU A C 1
ATOM 706 O O . LEU A 1 93 ? 29.657 0.478 -27.233 1.00 97.38 93 LEU A O 1
ATOM 710 N N . SER A 1 94 ? 29.718 1.629 -29.161 1.00 96.69 94 SER A N 1
ATOM 711 C CA . SER A 1 94 ? 28.776 2.651 -28.702 1.00 96.69 94 SER A CA 1
ATOM 712 C C . SER A 1 94 ? 27.378 2.071 -28.469 1.00 96.69 94 SER A C 1
ATOM 714 O O . SER A 1 94 ? 26.735 2.391 -27.472 1.00 96.69 94 SER A O 1
ATOM 716 N N . GLU A 1 95 ? 26.929 1.159 -29.333 1.00 97.88 95 GLU A N 1
ATOM 717 C CA . GLU A 1 95 ? 25.641 0.486 -29.187 1.00 97.88 95 GLU A CA 1
ATOM 718 C C . GLU A 1 95 ? 25.613 -0.432 -27.961 1.00 97.88 95 GLU A C 1
ATOM 720 O O . GLU A 1 95 ? 24.629 -0.431 -27.216 1.00 97.88 95 GLU A O 1
ATOM 725 N N . ILE A 1 96 ? 26.697 -1.175 -27.720 1.00 98.12 96 ILE A N 1
ATOM 726 C CA . ILE A 1 96 ? 26.867 -2.000 -26.518 1.00 98.12 96 ILE A CA 1
ATOM 727 C C . ILE A 1 96 ? 26.754 -1.120 -25.276 1.00 98.12 96 ILE A C 1
ATOM 729 O O . ILE A 1 96 ? 25.903 -1.383 -24.431 1.00 98.12 96 ILE A O 1
ATOM 733 N N . HIS A 1 97 ? 27.507 -0.022 -25.216 1.00 98.06 97 HIS A N 1
ATOM 734 C CA . HIS A 1 97 ? 27.473 0.890 -24.074 1.00 98.06 97 HIS A CA 1
ATOM 735 C C . HIS A 1 97 ? 26.067 1.470 -23.826 1.00 98.06 97 HIS A C 1
ATOM 737 O O . HIS A 1 97 ? 25.601 1.555 -22.689 1.00 98.06 97 HIS A O 1
ATOM 743 N N . LEU A 1 98 ? 25.336 1.835 -24.887 1.00 98.25 98 LEU A N 1
ATOM 744 C CA . LEU A 1 98 ? 23.952 2.308 -24.765 1.00 98.25 98 LEU A CA 1
ATOM 745 C C . LEU A 1 98 ? 23.007 1.219 -24.234 1.00 98.25 98 LEU A C 1
ATOM 747 O O . LEU A 1 98 ? 22.132 1.504 -23.408 1.00 98.25 98 LEU A O 1
ATOM 751 N N . LYS A 1 99 ? 23.170 -0.024 -24.699 1.00 98.38 99 LYS A N 1
ATOM 752 C CA . LYS A 1 99 ? 22.385 -1.177 -24.237 1.00 98.38 99 LYS A CA 1
ATOM 753 C C . LYS A 1 99 ? 22.696 -1.523 -22.782 1.00 98.38 99 LYS A C 1
ATOM 755 O O . LYS A 1 99 ? 21.761 -1.768 -22.022 1.00 98.38 99 LYS A O 1
ATOM 760 N N . GLU A 1 100 ? 23.961 -1.482 -22.384 1.00 98.44 100 GLU A N 1
ATOM 761 C CA . GLU A 1 100 ? 24.406 -1.709 -21.006 1.00 98.44 100 GLU A CA 1
ATOM 762 C C . GLU A 1 100 ? 23.860 -0.642 -20.056 1.00 98.44 100 GLU A C 1
ATOM 764 O O . GLU A 1 100 ? 23.298 -0.977 -19.014 1.00 98.44 100 GLU A O 1
ATOM 769 N N . GLU A 1 101 ? 23.912 0.637 -20.433 1.00 98.25 101 GLU A N 1
ATOM 770 C CA . GLU A 1 101 ? 23.359 1.706 -19.596 1.00 98.25 101 GLU A CA 1
ATOM 771 C C . GLU A 1 101 ? 21.832 1.601 -19.475 1.00 98.25 101 GLU A C 1
ATOM 773 O O . GLU A 1 101 ? 21.259 1.818 -18.401 1.00 98.25 101 GLU A O 1
ATOM 778 N N . LYS A 1 102 ? 21.142 1.212 -20.555 1.00 98.25 102 LYS A N 1
ATOM 779 C CA . LYS A 1 102 ? 19.705 0.916 -20.500 1.00 98.25 102 LYS A CA 1
ATOM 780 C C . LYS A 1 102 ? 19.423 -0.260 -19.568 1.00 98.25 102 LYS A C 1
ATOM 782 O O . LYS A 1 102 ? 18.508 -0.169 -18.750 1.00 98.25 102 LYS A O 1
ATOM 787 N N . LEU A 1 103 ? 20.203 -1.333 -19.668 1.00 98.44 103 LEU A N 1
ATOM 788 C CA . LEU A 1 103 ? 20.075 -2.495 -18.797 1.00 98.44 103 LEU A CA 1
ATOM 789 C C . LEU A 1 103 ? 20.284 -2.096 -17.335 1.00 98.44 103 LEU A C 1
ATOM 791 O O . LEU A 1 103 ? 19.441 -2.412 -16.502 1.00 98.44 103 LEU A O 1
ATOM 795 N N . ARG A 1 104 ? 21.327 -1.317 -17.033 1.00 98.44 104 ARG A N 1
ATOM 796 C CA . ARG A 1 104 ? 21.612 -0.814 -15.683 1.00 98.44 104 ARG A CA 1
ATOM 797 C C . ARG A 1 104 ? 20.421 -0.056 -15.097 1.00 98.44 104 ARG A C 1
ATOM 799 O O . ARG A 1 104 ? 20.015 -0.328 -13.967 1.00 98.44 104 ARG A O 1
ATOM 806 N N . LYS A 1 105 ? 19.815 0.853 -15.871 1.00 98.31 105 LYS A N 1
ATOM 807 C CA . LYS A 1 105 ? 18.614 1.602 -15.453 1.00 98.31 105 LYS A CA 1
ATOM 808 C C . LYS A 1 105 ? 17.417 0.686 -15.209 1.00 98.31 105 LYS A C 1
ATOM 810 O O . LYS A 1 105 ? 16.717 0.852 -14.213 1.00 98.31 105 LYS A O 1
ATOM 815 N N . LEU A 1 106 ? 17.180 -0.282 -16.091 1.00 98.19 106 LEU A N 1
ATOM 816 C CA . LEU A 1 106 ? 16.070 -1.225 -15.943 1.00 98.19 106 LEU A CA 1
ATOM 817 C C . LEU A 1 106 ? 16.256 -2.142 -14.731 1.00 98.19 106 LEU A C 1
ATOM 819 O O . LEU A 1 106 ? 15.305 -2.349 -13.980 1.00 98.19 106 LEU A O 1
ATOM 823 N N . THR A 1 107 ? 17.473 -2.633 -14.498 1.00 97.50 107 THR A N 1
ATOM 824 C CA . THR A 1 107 ? 17.821 -3.418 -13.310 1.00 97.50 107 THR A CA 1
ATOM 825 C C . THR A 1 107 ? 17.597 -2.607 -12.044 1.00 97.50 107 THR A C 1
ATOM 827 O O . THR A 1 107 ? 16.997 -3.116 -11.102 1.00 97.50 107 THR A O 1
ATOM 830 N N . LEU A 1 108 ? 17.992 -1.331 -12.038 1.00 97.81 108 LEU A N 1
ATOM 831 C CA . LEU A 1 108 ? 17.751 -0.444 -10.906 1.00 97.81 108 LEU A CA 1
ATOM 832 C C . LEU A 1 108 ? 16.251 -0.281 -10.628 1.00 97.81 108 LEU A C 1
ATOM 834 O O . LEU A 1 108 ? 15.821 -0.437 -9.491 1.00 97.81 108 LEU A O 1
ATOM 838 N N . VAL A 1 109 ? 15.436 -0.038 -11.659 1.00 96.81 109 VAL A N 1
ATOM 839 C CA . VAL A 1 109 ? 13.973 0.055 -11.509 1.00 96.81 109 VAL A CA 1
ATOM 840 C C . VAL A 1 109 ? 13.382 -1.260 -10.999 1.00 96.81 109 VAL A C 1
ATOM 842 O O . VAL A 1 109 ? 12.537 -1.238 -10.106 1.00 96.81 109 VAL A O 1
ATOM 845 N N . LYS A 1 110 ? 13.824 -2.405 -11.532 1.00 96.38 110 LYS A N 1
ATOM 846 C CA . LYS A 1 110 ? 13.374 -3.728 -11.077 1.00 96.38 110 LYS A CA 1
ATOM 847 C C . LYS A 1 110 ? 13.720 -3.949 -9.604 1.00 96.38 110 LYS A C 1
ATOM 849 O O . LYS A 1 110 ? 12.851 -4.362 -8.844 1.00 96.38 110 LYS A O 1
ATOM 854 N N . LEU A 1 111 ? 14.947 -3.614 -9.209 1.00 95.12 111 LEU A N 1
ATOM 855 C CA . LEU A 1 111 ? 15.418 -3.712 -7.831 1.00 95.12 111 LEU A CA 1
ATOM 856 C C . LEU A 1 111 ? 14.627 -2.791 -6.897 1.00 95.12 111 LEU A C 1
ATOM 858 O O . LEU A 1 111 ? 14.243 -3.212 -5.814 1.00 95.12 111 LEU A O 1
ATOM 862 N N . TYR A 1 112 ? 14.349 -1.549 -7.299 1.00 95.44 112 TYR A N 1
ATOM 863 C CA . TYR A 1 112 ? 13.525 -0.649 -6.489 1.00 95.44 112 TYR A CA 1
ATOM 864 C C . TYR A 1 112 ? 12.104 -1.175 -6.321 1.00 95.44 112 TYR A C 1
ATOM 866 O O . TYR A 1 112 ? 11.574 -1.117 -5.219 1.00 95.44 112 TYR A O 1
ATOM 874 N N . ARG A 1 113 ? 11.505 -1.728 -7.379 1.00 93.81 113 ARG A N 1
ATOM 875 C CA . ARG A 1 113 ? 10.173 -2.341 -7.291 1.00 93.81 113 ARG A CA 1
ATOM 876 C C . ARG A 1 113 ? 10.157 -3.542 -6.351 1.00 93.81 113 ARG A C 1
ATOM 878 O O . ARG A 1 113 ? 9.215 -3.667 -5.590 1.00 93.81 113 ARG A O 1
ATOM 885 N N . SER A 1 114 ? 11.188 -4.388 -6.380 1.00 88.88 114 SER A N 1
ATOM 886 C CA . SER A 1 114 ? 11.253 -5.553 -5.492 1.00 88.88 114 SER A CA 1
ATOM 887 C C . SER A 1 114 ? 11.583 -5.180 -4.048 1.00 88.88 114 SER A C 1
ATOM 889 O O . SER A 1 114 ? 11.044 -5.776 -3.129 1.00 88.88 114 SER A O 1
ATOM 891 N N . LYS A 1 115 ? 12.479 -4.208 -3.824 1.00 88.88 115 LYS A N 1
ATOM 892 C CA . LYS A 1 115 ? 12.865 -3.774 -2.470 1.00 88.88 115 LYS A CA 1
ATOM 893 C C . LYS A 1 115 ? 11.808 -2.903 -1.798 1.00 88.88 115 LYS A C 1
ATOM 895 O O . LYS A 1 115 ? 11.808 -2.812 -0.579 1.00 88.88 115 LYS A O 1
ATOM 900 N N . ASN A 1 116 ? 10.970 -2.232 -2.581 1.00 88.81 116 ASN A N 1
ATOM 901 C CA . ASN A 1 116 ? 9.906 -1.363 -2.091 1.00 88.81 116 ASN A CA 1
ATOM 902 C C . ASN A 1 116 ? 8.523 -1.983 -2.324 1.00 88.81 116 ASN A C 1
ATOM 904 O O . ASN A 1 116 ? 7.555 -1.262 -2.566 1.00 88.81 116 ASN A O 1
ATOM 908 N N . ASP A 1 117 ? 8.444 -3.313 -2.306 1.00 88.75 117 ASP A N 1
ATOM 909 C CA . ASP A 1 117 ? 7.165 -3.991 -2.197 1.00 88.75 117 ASP A CA 1
ATOM 910 C C . ASP A 1 117 ? 6.625 -3.754 -0.781 1.00 88.75 117 ASP A C 1
ATOM 912 O O . ASP A 1 117 ? 7.181 -4.234 0.204 1.00 88.75 117 ASP A O 1
ATOM 916 N N . LEU A 1 118 ? 5.586 -2.927 -0.685 1.00 91.56 118 LEU A N 1
ATOM 917 C CA . LEU A 1 118 ? 4.947 -2.572 0.580 1.00 91.56 118 LEU A CA 1
ATOM 918 C C . LEU A 1 118 ? 3.784 -3.511 0.918 1.00 91.56 118 LEU A C 1
ATOM 920 O O . LEU A 1 118 ? 3.107 -3.264 1.911 1.00 91.56 118 LEU A O 1
ATOM 924 N N . SER A 1 119 ? 3.544 -4.562 0.124 1.00 92.00 119 SER A N 1
ATOM 925 C CA . SER A 1 119 ? 2.438 -5.503 0.343 1.00 92.00 119 SER A CA 1
ATOM 926 C C . SER A 1 119 ? 2.489 -6.150 1.724 1.00 92.00 119 SER A C 1
ATOM 928 O O . SER A 1 119 ? 1.509 -6.094 2.452 1.00 92.00 119 SER A O 1
ATOM 930 N N . GLU A 1 120 ? 3.645 -6.670 2.141 1.00 90.94 120 GLU A N 1
ATOM 931 C CA . GLU A 1 120 ? 3.798 -7.284 3.466 1.00 90.94 120 GLU A CA 1
ATOM 932 C C . GLU A 1 120 ? 3.556 -6.277 4.603 1.00 90.94 120 GLU A C 1
ATOM 934 O O . GLU A 1 120 ? 2.935 -6.603 5.617 1.00 90.94 120 GLU A O 1
ATOM 939 N N . LEU A 1 121 ? 4.023 -5.035 4.435 1.00 94.31 121 LEU A N 1
ATOM 940 C CA . LEU A 1 121 ? 3.790 -3.972 5.410 1.00 94.31 121 LEU A CA 1
ATOM 941 C C . LEU A 1 121 ? 2.306 -3.605 5.479 1.00 94.31 121 LEU A C 1
ATOM 943 O O . LEU A 1 121 ? 1.785 -3.397 6.574 1.00 94.31 121 LEU A O 1
ATOM 947 N N . ASP A 1 122 ? 1.630 -3.527 4.336 1.00 93.56 122 ASP A N 1
ATOM 948 C CA . ASP A 1 122 ? 0.196 -3.254 4.264 1.00 93.56 122 ASP A CA 1
ATOM 949 C C . ASP A 1 122 ? -0.608 -4.402 4.891 1.00 93.56 122 ASP A C 1
ATOM 951 O O . ASP A 1 122 ? -1.453 -4.168 5.752 1.00 93.56 122 ASP A O 1
ATOM 955 N N . ASP A 1 123 ? -0.254 -5.653 4.596 1.00 95.50 123 ASP A N 1
ATOM 956 C CA . ASP A 1 123 ? -0.838 -6.844 5.218 1.00 95.50 123 ASP A CA 1
ATOM 957 C C . ASP A 1 123 ? -0.682 -6.826 6.739 1.00 95.50 123 ASP A C 1
ATOM 959 O O . ASP A 1 123 ? -1.632 -7.100 7.479 1.00 95.50 123 ASP A O 1
ATOM 963 N N . LEU A 1 124 ? 0.516 -6.505 7.232 1.00 96.44 124 LEU A N 1
ATOM 964 C CA . LEU A 1 124 ? 0.773 -6.417 8.665 1.00 96.44 124 LEU A CA 1
ATOM 965 C C . LEU A 1 124 ? -0.007 -5.257 9.292 1.00 96.44 124 LEU A C 1
ATOM 967 O O . LEU A 1 124 ? -0.605 -5.423 10.355 1.00 96.44 124 LEU A O 1
ATOM 971 N N . THR A 1 125 ? -0.061 -4.112 8.613 1.00 95.62 125 THR A N 1
ATOM 972 C CA . THR A 1 125 ? -0.859 -2.953 9.033 1.00 95.62 125 THR A CA 1
ATOM 973 C C . THR A 1 125 ? -2.337 -3.321 9.129 1.00 95.62 125 THR A C 1
ATOM 975 O O . THR A 1 125 ? -2.982 -2.991 10.122 1.00 95.62 125 THR A O 1
ATOM 978 N N . ASN A 1 126 ? -2.870 -4.060 8.157 1.00 95.19 126 ASN A N 1
ATOM 979 C CA . ASN A 1 126 ? -4.260 -4.505 8.136 1.00 95.19 126 ASN A CA 1
ATOM 980 C C . ASN A 1 126 ? -4.552 -5.527 9.241 1.00 95.19 126 ASN A C 1
ATOM 982 O O . ASN A 1 126 ? -5.583 -5.421 9.903 1.00 95.19 126 ASN A O 1
ATOM 986 N N . LYS A 1 127 ? -3.625 -6.452 9.521 1.00 96.69 127 LYS A N 1
ATOM 987 C CA . LYS A 1 127 ? -3.743 -7.390 10.653 1.00 96.69 127 LYS A CA 1
ATOM 988 C C . LYS A 1 127 ? -3.801 -6.660 11.990 1.00 96.69 127 LYS A C 1
ATOM 990 O O . LYS A 1 127 ? -4.700 -6.918 12.784 1.00 96.69 127 LYS A O 1
ATOM 995 N N . TRP A 1 128 ? -2.872 -5.736 12.238 1.00 96.62 128 TRP A N 1
ATOM 996 C CA . TRP A 1 128 ? -2.878 -4.954 13.478 1.00 96.62 128 TRP A CA 1
ATOM 997 C C . TRP A 1 128 ? -4.111 -4.068 13.583 1.00 96.62 128 TRP A C 1
ATOM 999 O O . TRP A 1 128 ? -4.710 -3.996 14.651 1.00 96.62 128 TRP A O 1
ATOM 1009 N N . ARG A 1 129 ? -4.534 -3.457 12.473 1.00 95.88 129 ARG A N 1
ATOM 1010 C CA . ARG A 1 129 ? -5.766 -2.672 12.419 1.00 95.88 129 ARG A CA 1
ATOM 1011 C C . ARG A 1 129 ? -6.975 -3.516 12.817 1.00 95.88 129 ARG A C 1
ATOM 1013 O O . ARG A 1 129 ? -7.700 -3.097 13.709 1.00 95.88 129 ARG A O 1
ATOM 1020 N N . ALA A 1 130 ? -7.144 -4.705 12.238 1.00 94.94 130 ALA A N 1
ATOM 1021 C CA . ALA A 1 130 ? -8.247 -5.609 12.565 1.00 94.94 130 ALA A CA 1
ATOM 1022 C C . ALA A 1 130 ? -8.248 -6.003 14.051 1.00 94.94 130 ALA A C 1
ATOM 1024 O O . ALA A 1 130 ? -9.277 -5.910 14.715 1.00 94.94 130 ALA A O 1
ATOM 1025 N N . VAL A 1 131 ? -7.080 -6.351 14.604 1.00 96.19 131 VAL A N 1
ATOM 1026 C CA . VAL A 1 131 ? -6.945 -6.673 16.036 1.00 96.19 131 VAL A CA 1
ATOM 1027 C C . VAL A 1 131 ? -7.298 -5.469 16.914 1.00 96.19 131 VAL A C 1
ATOM 1029 O O . VAL A 1 131 ? -7.969 -5.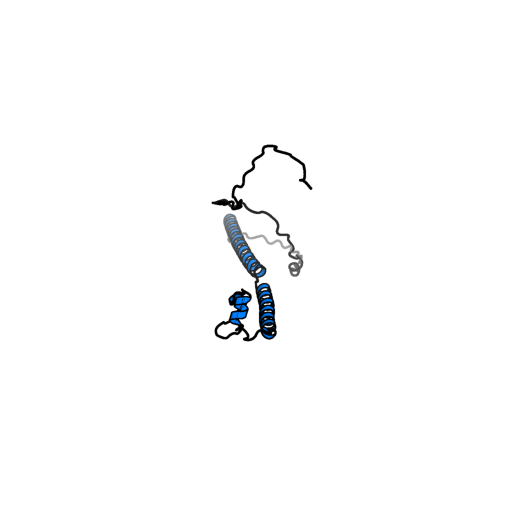622 17.932 1.00 96.19 131 VAL A O 1
ATOM 1032 N N . CYS A 1 132 ? -6.879 -4.261 16.535 1.00 95.00 132 CYS A N 1
ATOM 1033 C CA . CYS A 1 132 ? -7.232 -3.044 17.262 1.00 95.00 132 CYS A CA 1
ATOM 1034 C C . CYS A 1 132 ? -8.734 -2.745 17.195 1.00 95.00 132 CYS A C 1
ATOM 1036 O O . CYS A 1 132 ? -9.319 -2.420 18.224 1.00 95.00 132 CYS A O 1
ATOM 1038 N N . GLN A 1 133 ? -9.359 -2.873 16.023 1.00 95.12 133 GLN A N 1
ATOM 1039 C CA . GLN A 1 133 ? -10.805 -2.697 15.848 1.00 95.12 133 GLN A CA 1
ATOM 1040 C C . GLN A 1 133 ? -11.575 -3.682 16.737 1.00 95.12 133 GLN A C 1
ATOM 1042 O O . GLN A 1 133 ? -12.420 -3.270 17.532 1.00 95.12 133 GLN A O 1
ATOM 1047 N N . GLU A 1 134 ? -11.210 -4.965 16.690 1.00 95.19 134 GLU A N 1
ATOM 1048 C CA . GLU A 1 134 ? -11.815 -6.008 17.520 1.00 95.19 134 GLU A CA 1
ATOM 1049 C C . GLU A 1 134 ? -11.628 -5.717 19.018 1.00 95.19 134 GLU A C 1
ATOM 1051 O O . GLU A 1 134 ? -12.562 -5.842 19.810 1.00 95.19 134 GLU A O 1
ATOM 1056 N N . ALA A 1 135 ? -10.434 -5.281 19.427 1.00 94.69 135 ALA A N 1
ATOM 1057 C CA . ALA A 1 135 ? -10.153 -4.920 20.813 1.00 94.69 135 ALA A CA 1
ATOM 1058 C C . ALA A 1 135 ? -10.989 -3.720 21.286 1.00 94.69 135 ALA A C 1
ATOM 1060 O O . ALA A 1 135 ? -11.476 -3.732 22.418 1.00 94.69 135 ALA A O 1
ATOM 1061 N N . VAL A 1 136 ? -11.180 -2.705 20.436 1.00 93.50 136 VAL A N 1
ATOM 1062 C CA . VAL A 1 136 ? -12.009 -1.530 20.743 1.00 93.50 136 VAL A CA 1
ATOM 1063 C C . VAL A 1 136 ? -13.466 -1.938 20.941 1.00 93.50 136 VAL A C 1
ATOM 1065 O O . VAL A 1 136 ? -14.055 -1.553 21.952 1.00 93.50 136 VAL A O 1
ATOM 1068 N N . VAL A 1 137 ? -14.023 -2.756 20.042 1.00 93.00 137 VAL A N 1
ATOM 1069 C CA . VAL A 1 137 ? -15.398 -3.273 20.171 1.00 93.00 137 VAL A CA 1
ATOM 1070 C C . VAL A 1 137 ? -15.539 -4.105 21.439 1.00 93.00 137 VAL A C 1
ATOM 1072 O O . VAL A 1 137 ? -16.399 -3.821 22.267 1.00 93.00 137 VAL A O 1
ATOM 1075 N N . ASN A 1 138 ? -14.639 -5.065 21.657 1.00 94.06 138 ASN A N 1
ATOM 1076 C CA . ASN A 1 138 ? -14.651 -5.914 22.848 1.00 94.06 138 ASN A CA 1
ATOM 1077 C C . ASN A 1 138 ? -14.577 -5.102 24.150 1.00 94.06 138 ASN A C 1
ATOM 1079 O O . ASN A 1 138 ? -15.223 -5.443 25.145 1.00 94.06 138 ASN A O 1
ATOM 1083 N N . LEU A 1 139 ? -13.765 -4.044 24.177 1.00 92.88 139 LEU A N 1
ATOM 1084 C CA . LEU A 1 139 ? -13.630 -3.187 25.349 1.00 92.88 139 LEU A CA 1
ATOM 1085 C C . LEU A 1 139 ? -14.880 -2.328 25.560 1.00 92.88 139 LEU A C 1
ATOM 1087 O O . LEU A 1 139 ? -15.354 -2.213 26.691 1.00 92.88 139 LEU A O 1
ATOM 1091 N N . HIS A 1 140 ? -15.437 -1.776 24.482 1.00 91.19 140 HIS A N 1
ATOM 1092 C CA . HIS A 1 140 ? -16.693 -1.030 24.511 1.00 91.19 140 HIS A CA 1
ATOM 1093 C C . HIS A 1 140 ? -17.854 -1.908 24.990 1.00 91.19 140 HIS A C 1
ATOM 1095 O O . HIS A 1 140 ? -18.633 -1.496 25.847 1.00 91.19 140 HIS A O 1
ATOM 1101 N N . GLU A 1 141 ? -17.937 -3.157 24.532 1.00 90.25 141 GLU A N 1
ATOM 1102 C CA . GLU A 1 141 ? -18.909 -4.155 24.987 1.00 90.25 141 GLU A CA 1
ATOM 1103 C C . GLU A 1 141 ? -18.847 -4.416 26.490 1.00 90.25 141 GLU A C 1
ATOM 1105 O O . GLU A 1 141 ? -19.890 -4.455 27.146 1.00 90.25 141 GLU A O 1
ATOM 1110 N N . ARG A 1 142 ? -17.634 -4.511 27.039 1.00 91.75 142 ARG A N 1
ATOM 1111 C CA . ARG A 1 142 ? -17.377 -4.798 28.457 1.00 91.75 142 ARG A CA 1
ATOM 1112 C C . ARG A 1 142 ? -17.515 -3.588 29.383 1.00 91.75 142 ARG A C 1
ATOM 1114 O O . ARG A 1 142 ? -17.401 -3.761 30.596 1.00 91.75 142 ARG A O 1
ATOM 1121 N N . LEU A 1 143 ? -17.735 -2.381 28.856 1.00 87.88 143 LEU A N 1
ATOM 1122 C CA . LEU A 1 143 ? -17.919 -1.187 29.679 1.00 87.88 143 LEU A CA 1
ATOM 1123 C C . LEU A 1 143 ? -19.220 -1.288 30.493 1.00 87.88 143 LEU A C 1
ATOM 1125 O O . LEU A 1 143 ? -20.314 -1.306 29.936 1.00 87.88 143 LEU A O 1
ATOM 1129 N N . SER A 1 144 ? -19.100 -1.272 31.820 1.00 79.81 144 SER A N 1
ATOM 1130 C CA . SER A 1 144 ? -20.233 -1.282 32.762 1.00 79.81 144 SER A CA 1
ATOM 1131 C C . SER A 1 144 ? -20.794 0.118 33.067 1.00 79.81 144 SER A C 1
ATOM 1133 O O . SER A 1 144 ? -21.445 0.307 34.092 1.00 79.81 144 SER A O 1
ATOM 1135 N N . ILE A 1 145 ? -20.472 1.120 32.243 1.00 80.56 145 ILE A N 1
ATOM 1136 C CA . ILE A 1 145 ? -20.847 2.523 32.463 1.00 80.56 145 ILE A CA 1
ATOM 1137 C C . ILE A 1 145 ? -22.179 2.788 31.761 1.00 80.56 145 ILE A C 1
ATOM 1139 O O . ILE A 1 145 ? -22.303 2.541 30.563 1.00 80.56 145 ILE A O 1
ATOM 1143 N N . GLU A 1 146 ? -23.154 3.313 32.503 1.00 83.06 146 GLU A N 1
ATOM 1144 C CA . GLU A 1 146 ? -24.464 3.702 31.983 1.00 83.06 146 GLU A CA 1
ATOM 1145 C C . GLU A 1 146 ? -24.663 5.226 32.142 1.00 83.06 146 GLU A C 1
ATOM 1147 O O . GLU A 1 146 ? -24.464 5.744 33.245 1.00 83.06 146 GLU A O 1
ATOM 1152 N N . PRO A 1 147 ? -25.029 5.966 31.074 1.00 80.62 147 PRO A N 1
ATOM 1153 C CA . PRO A 1 147 ? -25.273 5.494 29.710 1.00 80.62 147 PRO A CA 1
ATOM 1154 C C . PRO A 1 147 ? -23.977 5.111 28.979 1.00 80.62 147 PRO A C 1
ATOM 1156 O O . PRO A 1 147 ? -22.929 5.733 29.161 1.00 80.62 147 PRO A O 1
ATOM 1159 N N . LYS A 1 148 ? -24.067 4.085 28.130 1.00 84.62 148 LYS A N 1
ATOM 1160 C CA . LYS A 1 148 ? -22.941 3.605 27.330 1.00 84.62 148 LYS A CA 1
ATOM 1161 C C . LYS A 1 148 ? -22.573 4.661 26.273 1.00 84.62 148 LYS A C 1
ATOM 1163 O O . LYS A 1 148 ? -23.467 5.081 25.537 1.00 84.62 148 LYS A O 1
ATOM 1168 N N . PRO A 1 149 ? -21.308 5.123 26.204 1.00 87.88 149 PRO A N 1
ATOM 1169 C CA . PRO A 1 149 ? -20.903 6.138 25.231 1.00 87.88 149 PRO A CA 1
ATOM 1170 C C . PRO A 1 149 ? -21.046 5.610 23.799 1.00 87.88 149 PRO A C 1
ATOM 1172 O O . PRO A 1 149 ? -20.960 4.399 23.589 1.00 87.88 149 PRO A O 1
ATOM 1175 N N . SER A 1 150 ? -21.222 6.495 22.812 1.00 90.56 150 SER A N 1
ATOM 1176 C CA . SER A 1 150 ? -21.162 6.089 21.401 1.00 90.56 150 SER A CA 1
ATOM 1177 C C . SER A 1 150 ? -19.780 5.511 21.072 1.00 90.56 150 SER A C 1
ATOM 1179 O O . SER A 1 150 ? -18.786 5.825 21.741 1.00 90.56 150 SER A O 1
ATOM 1181 N N . LEU A 1 151 ? -19.690 4.657 20.049 1.00 90.31 151 LEU A N 1
ATOM 1182 C CA . LEU A 1 151 ? -18.401 4.083 19.649 1.00 90.31 151 LEU A CA 1
ATOM 1183 C C . LEU A 1 151 ? -17.425 5.184 19.193 1.00 90.31 151 LEU A C 1
ATOM 1185 O O . LEU A 1 151 ? -16.241 5.144 19.530 1.00 90.31 151 LEU A O 1
ATOM 1189 N N . SER A 1 152 ? -17.942 6.223 18.528 1.00 91.50 152 SER A N 1
ATOM 1190 C CA . SER A 1 152 ? -17.178 7.411 18.132 1.00 91.50 152 SER A CA 1
ATOM 1191 C C . SER A 1 152 ? -16.615 8.175 19.338 1.00 91.50 152 SER A C 1
ATOM 1193 O O . SER A 1 152 ? -15.428 8.516 19.353 1.00 91.50 152 SER A O 1
ATOM 1195 N N . ASP A 1 153 ? -17.427 8.409 20.374 1.00 90.62 153 ASP A N 1
ATOM 1196 C CA . ASP A 1 153 ? -16.979 9.101 21.591 1.00 90.62 153 ASP A CA 1
ATOM 1197 C C . ASP A 1 153 ? -15.946 8.274 22.358 1.00 90.62 153 ASP A C 1
ATOM 1199 O O . ASP A 1 15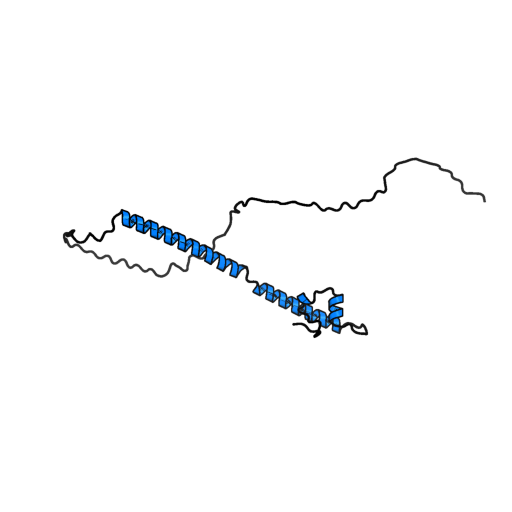3 ? -14.977 8.816 22.894 1.00 90.62 153 ASP A O 1
ATOM 1203 N N . PHE A 1 154 ? -16.116 6.951 22.378 1.00 91.62 154 PHE A N 1
ATOM 1204 C CA . PHE A 1 154 ? -15.173 6.039 23.013 1.00 91.62 154 PHE A CA 1
ATOM 1205 C C . PHE A 1 154 ? -13.813 6.020 22.301 1.00 91.62 154 PHE A C 1
ATOM 1207 O O . PHE A 1 154 ? -12.773 6.119 22.953 1.00 91.62 154 PHE A O 1
ATOM 1214 N N . ILE A 1 155 ? -13.800 5.976 20.967 1.00 92.56 155 ILE A N 1
ATOM 1215 C CA . ILE A 1 155 ? -12.567 6.098 20.172 1.00 92.56 155 ILE A CA 1
ATOM 1216 C C . ILE A 1 155 ? -11.911 7.469 20.403 1.00 92.56 155 ILE A C 1
ATOM 1218 O O . ILE A 1 155 ? -10.693 7.549 20.585 1.00 92.56 155 ILE A O 1
ATOM 1222 N N . GLY A 1 156 ? -12.714 8.537 20.473 1.00 91.19 156 GLY A N 1
ATOM 1223 C CA . GLY A 1 156 ? -12.244 9.879 20.820 1.00 91.19 156 GLY A CA 1
ATOM 1224 C C . GLY A 1 156 ? -11.604 9.949 22.211 1.00 91.19 156 GLY A C 1
ATOM 1225 O O . GLY A 1 156 ? -10.560 10.583 22.374 1.00 91.19 156 GLY A O 1
ATOM 1226 N N . PHE A 1 157 ? -12.166 9.245 23.197 1.00 91.00 157 PHE A N 1
ATOM 1227 C CA . PHE A 1 157 ? -11.593 9.126 24.542 1.00 91.00 157 PHE A CA 1
ATOM 1228 C C . PHE A 1 157 ? -10.242 8.396 24.544 1.00 91.00 157 PHE A C 1
ATOM 1230 O O . PHE A 1 157 ? -9.326 8.803 25.259 1.00 91.00 157 PHE A O 1
ATOM 1237 N N . LEU A 1 158 ? -10.087 7.363 23.710 1.00 90.88 158 LEU A N 1
ATOM 1238 C CA . LEU A 1 158 ? -8.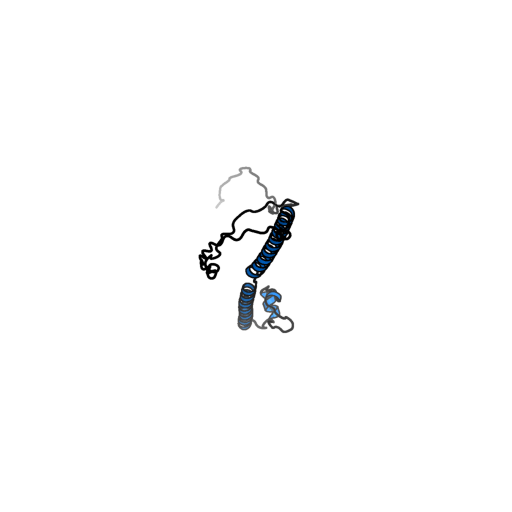816 6.653 23.526 1.00 90.88 158 LEU A CA 1
ATOM 1239 C C . LEU A 1 158 ? -7.769 7.470 22.744 1.00 90.88 158 LEU A C 1
ATOM 1241 O O . LEU A 1 158 ? -6.625 7.032 22.637 1.00 90.88 158 LEU A O 1
ATOM 1245 N N . GLN A 1 159 ? -8.138 8.648 22.225 1.00 92.06 159 GLN A N 1
ATOM 1246 C CA . GLN A 1 159 ? -7.286 9.527 21.412 1.00 92.06 159 GLN A CA 1
ATOM 1247 C C . GLN A 1 159 ? -6.725 8.835 20.162 1.00 92.06 159 GLN A C 1
ATOM 1249 O O . GLN A 1 159 ? -5.637 9.165 19.687 1.00 92.06 159 GLN A O 1
ATOM 1254 N N . ILE A 1 160 ? -7.473 7.872 19.621 1.00 91.44 160 ILE A N 1
ATOM 1255 C CA . ILE A 1 160 ? -7.109 7.184 18.385 1.00 91.44 160 ILE A CA 1
ATOM 1256 C C . ILE A 1 160 ? -7.684 7.976 17.213 1.00 91.44 160 ILE A C 1
ATOM 1258 O O . ILE A 1 160 ? -8.857 8.349 17.219 1.00 91.44 160 ILE A O 1
ATOM 1262 N N . ASP A 1 161 ? -6.861 8.227 16.196 1.00 91.69 161 ASP A N 1
ATOM 1263 C CA . ASP A 1 161 ? -7.317 8.871 14.969 1.00 91.69 161 ASP A CA 1
ATOM 1264 C C . ASP A 1 161 ? -8.290 7.936 14.217 1.00 91.69 161 ASP A C 1
ATOM 1266 O O . ASP A 1 161 ? -7.892 6.830 13.829 1.00 91.69 161 ASP A O 1
ATOM 1270 N N . PRO A 1 162 ? -9.546 8.356 13.961 1.00 89.00 162 PRO A N 1
ATOM 1271 C CA . PRO A 1 162 ? -10.519 7.569 13.203 1.00 89.00 162 PRO A CA 1
ATOM 1272 C C . PRO A 1 162 ? -9.999 7.116 11.833 1.00 89.00 162 PRO A C 1
ATOM 1274 O O . PRO A 1 162 ? -10.358 6.037 11.361 1.00 89.00 162 PRO A O 1
ATOM 1277 N N . VAL A 1 163 ? -9.105 7.892 11.211 1.00 90.31 163 VAL A N 1
ATOM 1278 C CA . VAL A 1 163 ? -8.509 7.554 9.909 1.00 90.31 163 VAL A CA 1
ATOM 1279 C C . VAL A 1 163 ? -7.614 6.313 10.009 1.00 90.31 163 VAL A C 1
ATOM 1281 O O . VAL A 1 163 ? -7.615 5.469 9.109 1.00 90.31 163 VAL A O 1
ATOM 1284 N N . GLN A 1 164 ? -6.892 6.144 11.121 1.00 91.06 164 GLN A N 1
ATOM 1285 C CA . GLN A 1 164 ? -6.036 4.974 11.349 1.00 91.06 164 GLN A CA 1
ATOM 1286 C C . GLN A 1 164 ? -6.855 3.697 11.551 1.00 91.06 164 GLN A C 1
ATOM 1288 O O . GLN A 1 164 ? -6.432 2.623 11.127 1.00 91.06 164 GLN A O 1
ATOM 1293 N N . LEU A 1 165 ? -8.056 3.805 12.119 1.00 91.50 165 LEU A N 1
ATOM 1294 C CA . LEU A 1 165 ? -8.976 2.676 12.270 1.00 91.50 165 LEU A CA 1
ATOM 1295 C C . LEU A 1 165 ? -9.912 2.480 11.071 1.00 91.50 165 LEU A C 1
ATOM 1297 O O . LEU A 1 165 ? -10.659 1.509 11.080 1.00 91.50 165 LEU A O 1
ATOM 1301 N N . ARG A 1 166 ? -9.879 3.359 10.053 1.00 91.81 166 ARG A N 1
ATOM 1302 C CA . ARG A 1 166 ? -10.898 3.420 8.981 1.00 91.81 166 ARG A CA 1
ATOM 1303 C C . ARG A 1 166 ? -12.315 3.411 9.559 1.00 91.81 166 ARG A C 1
ATOM 1305 O O . ARG A 1 166 ? -13.188 2.696 9.088 1.00 91.81 166 ARG A O 1
ATOM 1312 N N . PHE A 1 167 ? -12.511 4.191 10.615 1.00 92.00 167 PHE A N 1
ATOM 1313 C CA . PHE A 1 167 ? -13.783 4.287 11.313 1.00 92.00 167 PHE A CA 1
ATOM 1314 C C . PHE A 1 167 ? -14.655 5.378 10.690 1.00 92.00 167 PHE A C 1
ATOM 1316 O O . PHE A 1 167 ? -14.216 6.528 10.561 1.00 92.00 167 PHE A O 1
ATOM 1323 N N . ASP A 1 168 ? -15.884 5.017 10.332 1.00 90.62 168 ASP A N 1
ATOM 1324 C CA . ASP A 1 168 ? -16.909 5.950 9.880 1.00 90.62 168 ASP A CA 1
ATOM 1325 C C . ASP A 1 168 ? -17.739 6.430 11.074 1.00 90.62 168 ASP A C 1
ATOM 1327 O O . ASP A 1 168 ? -18.437 5.654 11.727 1.00 90.62 168 ASP A O 1
ATOM 1331 N N . LYS A 1 169 ? -17.673 7.733 11.358 1.00 87.50 169 LYS A N 1
ATOM 1332 C CA . LYS A 1 169 ? -18.422 8.339 12.465 1.00 87.50 169 LYS A CA 1
ATOM 1333 C C . LYS A 1 169 ? -19.921 8.404 12.199 1.00 87.50 169 LYS A C 1
ATOM 1335 O O . LYS A 1 169 ? -20.679 8.436 13.160 1.00 87.50 169 LYS A O 1
ATOM 1340 N N . ASP A 1 170 ? -20.329 8.446 10.933 1.00 86.81 170 ASP A N 1
ATOM 1341 C CA . ASP A 1 170 ? -21.735 8.579 10.561 1.00 86.81 170 ASP A CA 1
ATOM 1342 C C . ASP A 1 170 ? -22.448 7.219 10.610 1.00 86.81 170 ASP A C 1
ATOM 1344 O O . ASP A 1 170 ? -23.630 7.158 10.944 1.00 86.81 170 ASP A O 1
ATOM 1348 N N . GLN A 1 171 ? -21.733 6.132 10.294 1.00 86.06 171 GLN A N 1
ATOM 1349 C CA . GLN A 1 171 ? -22.260 4.757 10.335 1.00 86.06 171 GLN A CA 1
ATOM 1350 C C . GLN A 1 171 ? -21.958 4.014 11.645 1.00 86.06 171 GLN A C 1
ATOM 1352 O O . GLN A 1 171 ? -22.489 2.928 11.855 1.00 86.06 171 GLN A O 1
ATOM 1357 N N . GLU A 1 172 ? -21.112 4.583 12.508 1.00 87.25 172 GLU A N 1
ATOM 1358 C CA . GLU A 1 172 ? -20.573 3.933 13.710 1.00 87.25 172 GLU A CA 1
ATOM 1359 C C . GLU A 1 172 ? -19.937 2.554 13.436 1.00 87.25 172 GLU A C 1
ATOM 1361 O O . GLU A 1 172 ? -20.022 1.651 14.268 1.00 87.25 172 GLU A O 1
ATOM 1366 N N . ASP A 1 173 ? -19.266 2.392 12.290 1.00 87.50 173 ASP A N 1
ATOM 1367 C CA . ASP A 1 173 ? -18.694 1.109 11.858 1.00 87.50 173 ASP A CA 1
ATOM 1368 C C . ASP A 1 173 ? -17.283 1.254 11.254 1.00 87.50 173 ASP A C 1
ATOM 1370 O O . ASP A 1 173 ? -16.840 2.346 10.874 1.00 87.50 173 ASP A O 1
ATOM 1374 N N . PHE A 1 174 ? -16.550 0.142 11.187 1.00 90.69 174 PHE A N 1
ATOM 1375 C CA . PHE A 1 174 ? -15.214 0.057 10.598 1.00 90.69 174 PHE A CA 1
ATOM 1376 C C . PHE A 1 174 ? -15.280 -0.368 9.120 1.00 90.69 174 PHE A C 1
ATOM 1378 O O . PHE A 1 174 ? -15.967 -1.325 8.770 1.00 90.69 174 PHE A O 1
ATOM 1385 N N . MET A 1 175 ? -14.524 0.318 8.254 1.00 78.38 175 MET A N 1
ATOM 1386 C CA . MET A 1 175 ? -14.409 0.044 6.810 1.00 78.38 175 MET A CA 1
ATOM 1387 C C . MET A 1 175 ? -13.176 -0.763 6.414 1.00 78.38 175 MET A C 1
ATOM 1389 O O . MET A 1 175 ? -12.088 -0.592 7.021 1.00 78.38 175 MET A O 1
#

Organism: Capitella teleta (NCBI:txid283909)

pLDDT: mean 70.92, std 23.9, range [35.03, 98.44]

Sequence (175 aa):
MADDIEKATPSKRKKTSLDDGIPSKRALRDNEQSPATPVQSQISEEINADDVASSIKITDNHISCDSSVKPSVDNLSHLLSSEDLRKQRTALLSEIHLKEEKLRKLTLVKLYRSKNDLSELDDLTNKWRAVCQEAVVNLHERLSIEPKPSLSDFIGFLQIDPVQLRFDKDQEDFM

Secondary structure (DSSP, 8-state):
------------------------------------------------GGGSSS-------------------TT-TTS--HHHHHHHHHHHHHHHHHHHHHHHHHHHHHHHHHHT--HHHHHHHHHHHHHHHHHHHHHHHT---SSPPPHHHHHHHTT--HHHHTEETTTTEE-

Foldseek 3Di:
DDDDDDDDDDDDDDDDDDDDDDPPPDDDDDDDDDDDDDDDDDDDDDDPPPPPPPDDPDDDDPDDDDDDDDDPPPPCPPPDPPVRVVVVVVVVVVVVVVVVVVVVVVVVVVVCCVVPPCVVVVVVLVVVLVVVQVVLVVVLVPDPDPPRDQSVVSCVVVVHDCVSNCADPVVSDGD

InterPro domains:
  IPR018468 SFR1/Mei5 family [PF10376] (61-161)
  IPR042429 Swi5-dependent recombination DNA repair protein 1 homolog [PTHR28643] (43-175)